Protein AF-A0A0U0W5T2-F1 (afdb_monomer)

InterPro domains:
  IPR025375 Domain of unknown function DUF4365 [PF14280] (4-91)

Secondary structure (DSSP, 8-state):
-----EEEEPPGGGGGG---EEEEEE-TT--EEEEEEEEEEEESGGGGSSEEE-TTS-EEEEPPP--HHHHHHHHT-SS-EEEEEE-TTT-------

Sequence (97 aa):
MALNWGVAENPQEQDFSGTDLWLIARDARLFDLGALVGAQVKSGSSWFASPERDDQGAIVGWWHPDTKDHFESWAKHRVPHILVLHDPDTGIRTGCA

Mean predicted aligned error: 8.77 Å

Organism: NCBI:txid1236609

pLDDT: mean 76.76, std 15.17, range [25.16, 95.5]

Nearest PDB structures (foldseek):
  2uyg-assembly1_D  TM=3.988E-01  e=7.415E+00  Thermus thermophilus HB8

Foldseek 3Di:
DDQLWDWDADPPVPCPLQFGIWTQHADPVRDGPVAIETEHEDEAPVQQPAFDADPVRDGPGGDGDDDPVSVVSQVPDPHHYDYHYHYPVVDDPPDDD

Radius of gyration: 15.4 Å; Cα contacts (8 Å, |Δi|>4): 132; chains: 1; bounding box: 43×40×32 Å

Structure (mmCIF, N/CA/C/O backbone):
data_AF-A0A0U0W5T2-F1
#
_entry.id   AF-A0A0U0W5T2-F1
#
loop_
_atom_site.group_PDB
_atom_site.id
_atom_site.type_symbol
_atom_site.label_atom_id
_atom_site.label_alt_id
_atom_site.label_comp_id
_atom_site.label_asym_id
_atom_site.label_entity_id
_atom_site.label_seq_id
_atom_site.pdbx_PDB_ins_code
_atom_site.Cartn_x
_atom_site.Cartn_y
_atom_site.Cartn_z
_atom_site.occupancy
_atom_site.B_iso_or_equiv
_atom_site.auth_seq_id
_atom_site.auth_comp_id
_atom_site.auth_asym_id
_atom_site.auth_atom_id
_atom_site.pdbx_PDB_model_num
ATOM 1 N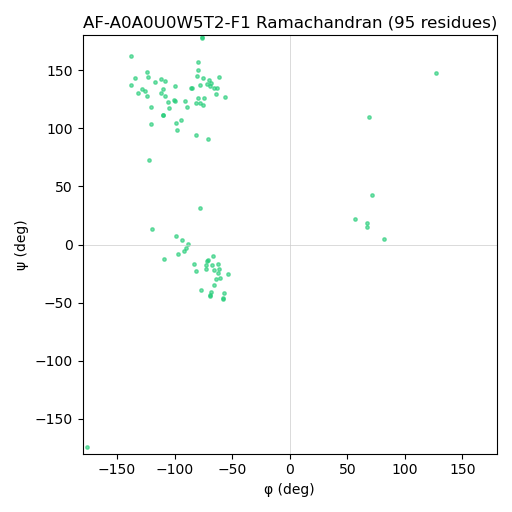 N . MET A 1 1 ? -0.182 -14.157 4.838 1.00 43.62 1 MET A N 1
ATOM 2 C CA . MET A 1 1 ? 0.037 -14.224 3.377 1.00 43.62 1 MET A CA 1
ATOM 3 C C . MET A 1 1 ? 1.253 -13.361 3.073 1.00 43.62 1 MET A C 1
ATOM 5 O O . MET A 1 1 ? 1.257 -12.219 3.504 1.00 43.62 1 MET A O 1
ATOM 9 N N . ALA A 1 2 ? 2.305 -13.912 2.466 1.00 66.44 2 ALA A N 1
ATOM 10 C CA . ALA A 1 2 ? 3.534 -13.182 2.138 1.00 66.44 2 ALA A CA 1
ATOM 11 C C . ALA A 1 2 ? 3.606 -12.960 0.621 1.00 66.44 2 ALA A C 1
ATOM 13 O O . ALA A 1 2 ? 3.239 -13.856 -0.136 1.00 66.44 2 ALA A O 1
ATOM 14 N N . LEU A 1 3 ? 4.061 -11.782 0.181 1.00 70.44 3 LEU A N 1
ATOM 15 C CA . LEU A 1 3 ? 4.145 -11.425 -1.244 1.00 70.44 3 LEU A CA 1
ATOM 16 C C . LEU A 1 3 ? 5.284 -12.155 -1.980 1.00 70.44 3 LEU A C 1
ATOM 18 O O . LEU A 1 3 ? 5.232 -12.293 -3.195 1.00 70.44 3 LEU A O 1
ATOM 22 N N . ASN A 1 4 ? 6.297 -12.653 -1.258 1.00 77.00 4 ASN A N 1
ATOM 23 C CA . ASN A 1 4 ? 7.481 -13.345 -1.798 1.00 77.00 4 ASN A CA 1
ATOM 24 C C . ASN A 1 4 ? 8.295 -12.542 -2.833 1.00 77.00 4 ASN A C 1
ATOM 26 O O . ASN A 1 4 ? 9.049 -13.115 -3.623 1.00 77.00 4 ASN A O 1
ATOM 30 N N . TRP A 1 5 ? 8.161 -11.219 -2.824 1.00 83.12 5 TRP A N 1
ATOM 31 C CA . TRP A 1 5 ? 8.899 -10.299 -3.687 1.00 83.12 5 TRP A CA 1
ATOM 32 C C . TRP A 1 5 ? 10.315 -10.055 -3.159 1.00 83.12 5 TRP A C 1
ATOM 34 O O . TRP A 1 5 ? 10.591 -10.269 -1.979 1.00 83.12 5 TRP A O 1
ATOM 44 N N . GLY A 1 6 ? 11.233 -9.651 -4.042 1.00 80.50 6 GLY A N 1
ATOM 45 C CA . GLY A 1 6 ? 12.569 -9.233 -3.610 1.00 80.50 6 GLY A CA 1
ATOM 46 C C . GLY A 1 6 ? 12.482 -7.902 -2.867 1.00 80.50 6 GLY A C 1
ATOM 47 O O . GLY A 1 6 ? 11.692 -7.053 -3.267 1.00 80.50 6 GLY A O 1
ATOM 48 N N . VAL A 1 7 ? 13.269 -7.722 -1.807 1.00 83.00 7 VAL A N 1
ATOM 49 C CA . VAL A 1 7 ? 13.272 -6.496 -0.996 1.00 83.00 7 VAL A CA 1
ATOM 50 C C . VAL A 1 7 ? 14.692 -5.956 -0.924 1.00 83.00 7 VAL A C 1
ATOM 52 O O . VAL A 1 7 ? 15.625 -6.708 -0.642 1.00 83.00 7 VAL A O 1
ATOM 55 N N . ALA A 1 8 ? 14.839 -4.662 -1.166 1.00 81.94 8 ALA A N 1
ATOM 56 C CA . ALA A 1 8 ? 16.033 -3.896 -0.868 1.00 81.94 8 ALA A CA 1
ATOM 57 C C . ALA A 1 8 ? 15.635 -2.722 0.030 1.00 81.94 8 ALA A C 1
ATOM 59 O O . ALA A 1 8 ? 14.697 -1.985 -0.275 1.00 81.94 8 ALA A O 1
ATOM 60 N N . GLU A 1 9 ? 16.327 -2.569 1.152 1.00 76.06 9 GLU A N 1
ATOM 61 C CA . GLU A 1 9 ? 16.139 -1.415 2.028 1.00 76.06 9 GLU A CA 1
ATOM 62 C C . GLU A 1 9 ? 16.665 -0.161 1.333 1.00 76.06 9 GLU A C 1
ATOM 64 O O . GLU A 1 9 ? 17.733 -0.183 0.711 1.00 76.06 9 GLU A O 1
ATOM 69 N N . ASN A 1 10 ? 15.909 0.933 1.418 1.00 69.88 10 ASN A N 1
ATOM 70 C CA . ASN A 1 10 ? 16.415 2.227 0.996 1.00 69.88 10 ASN A CA 1
ATOM 71 C C . ASN A 1 10 ? 17.314 2.777 2.121 1.00 69.88 10 ASN A C 1
ATOM 73 O O . ASN A 1 10 ? 16.865 2.834 3.268 1.00 69.88 10 ASN A O 1
ATOM 77 N N . PRO A 1 11 ? 18.577 3.165 1.859 1.00 66.00 11 PRO A N 1
ATOM 78 C CA . PRO A 1 11 ? 19.417 3.769 2.886 1.00 66.00 11 PRO A CA 1
ATOM 79 C C . PRO A 1 11 ? 18.721 5.003 3.477 1.00 66.00 11 PRO A C 1
ATOM 81 O O . PRO A 1 11 ? 18.343 5.907 2.733 1.00 66.00 11 PRO A O 1
ATOM 84 N N . GLN A 1 12 ? 18.578 5.062 4.808 1.00 58.75 12 GLN A N 1
ATOM 85 C CA . GLN A 1 12 ? 17.861 6.142 5.516 1.00 58.75 12 GLN A CA 1
ATOM 86 C C . GLN A 1 12 ? 18.352 7.554 5.153 1.00 58.75 12 GLN A C 1
ATOM 88 O O . GLN A 1 12 ? 17.603 8.522 5.241 1.00 58.75 12 GLN A O 1
ATOM 93 N N . GLU A 1 13 ? 19.602 7.677 4.710 1.00 55.12 13 GLU A N 1
ATOM 94 C CA . GLU A 1 13 ? 20.217 8.934 4.274 1.00 55.12 13 GLU A CA 1
ATOM 95 C C . GLU A 1 13 ? 19.585 9.516 2.987 1.00 55.12 13 GLU A C 1
ATOM 97 O O . GLU A 1 13 ? 19.869 10.659 2.628 1.00 55.12 13 GLU A O 1
ATOM 102 N N . GLN A 1 14 ? 18.725 8.757 2.293 1.00 52.97 14 GLN A N 1
ATOM 103 C CA . GLN A 1 14 ? 18.077 9.131 1.029 1.00 52.97 14 GLN A CA 1
ATOM 104 C C . GLN A 1 14 ? 16.538 9.160 1.095 1.00 52.97 14 GLN A C 1
ATOM 106 O O . GLN A 1 14 ? 15.889 9.270 0.055 1.00 52.97 14 GLN A O 1
ATOM 111 N N . ASP A 1 15 ? 15.936 9.118 2.286 1.00 55.25 15 ASP A N 1
ATOM 112 C CA . ASP A 1 15 ? 14.478 8.996 2.477 1.00 55.25 15 ASP A CA 1
ATOM 113 C C . ASP A 1 15 ? 13.681 10.306 2.255 1.00 55.25 15 ASP A C 1
ATOM 115 O O . ASP A 1 15 ? 12.639 10.569 2.853 1.00 55.25 15 ASP A O 1
ATOM 119 N N . PHE A 1 16 ? 14.158 11.174 1.360 1.00 51.22 16 PHE A N 1
ATOM 120 C CA . PHE A 1 16 ? 13.490 12.438 1.031 1.00 51.22 16 PHE A CA 1
ATOM 121 C C . PHE A 1 16 ? 12.202 12.248 0.208 1.00 51.22 16 PHE A C 1
ATOM 123 O O . PHE A 1 16 ? 11.417 13.188 0.085 1.00 51.22 16 PHE A O 1
ATOM 130 N N . SER A 1 17 ? 11.978 11.060 -0.367 1.00 57.69 17 SER A N 1
ATOM 131 C CA . SER A 1 17 ? 10.795 10.730 -1.177 1.00 57.69 17 SER A CA 1
ATOM 132 C C . SER A 1 17 ? 9.690 10.003 -0.404 1.00 57.69 17 SER A C 1
ATOM 134 O O . SER A 1 17 ? 8.600 9.826 -0.950 1.00 57.69 17 SER A O 1
ATOM 136 N N . GLY A 1 18 ? 9.955 9.593 0.844 1.00 66.06 18 GLY A N 1
ATOM 137 C CA . GLY A 1 18 ? 9.039 8.769 1.626 1.00 66.06 18 GLY A CA 1
ATOM 138 C C . GLY A 1 18 ? 8.957 7.330 1.112 1.00 66.06 18 GLY A C 1
ATOM 139 O O . GLY A 1 18 ? 7.863 6.778 1.014 1.00 66.06 18 GLY A O 1
ATOM 140 N N . THR A 1 19 ? 10.090 6.727 0.757 1.00 75.38 19 THR A N 1
ATOM 141 C CA . THR A 1 19 ? 10.155 5.356 0.231 1.00 75.38 19 THR A CA 1
ATOM 142 C C . THR A 1 19 ? 11.045 4.536 1.156 1.00 75.38 19 THR A C 1
ATOM 144 O O . THR A 1 19 ? 12.270 4.636 1.091 1.00 75.38 19 THR A O 1
ATOM 147 N N . ASP A 1 20 ? 10.425 3.700 1.986 1.00 78.31 20 ASP A N 1
ATOM 148 C CA . ASP A 1 20 ? 11.136 2.886 2.976 1.00 78.31 20 ASP A CA 1
ATOM 149 C C . ASP A 1 20 ? 11.819 1.674 2.323 1.00 78.31 20 ASP A C 1
ATOM 151 O O . ASP A 1 20 ? 12.936 1.297 2.680 1.00 78.31 20 ASP A O 1
ATOM 155 N N . LEU A 1 21 ? 11.147 1.048 1.348 1.00 84.19 21 LEU A N 1
ATOM 156 C CA . LEU A 1 21 ? 11.599 -0.192 0.717 1.00 84.19 21 LEU A CA 1
ATOM 157 C C . LEU A 1 21 ? 11.482 -0.133 -0.806 1.00 84.19 21 LEU A C 1
ATOM 159 O O . LEU A 1 21 ? 10.495 0.351 -1.362 1.00 84.19 21 LEU A O 1
ATOM 163 N N . TRP A 1 22 ? 12.458 -0.735 -1.476 1.00 84.69 22 TRP A N 1
ATOM 164 C CA . TRP A 1 22 ? 12.403 -1.060 -2.893 1.00 84.69 22 TRP A CA 1
ATOM 165 C C . TRP A 1 22 ? 12.042 -2.529 -3.070 1.00 84.69 22 TRP A C 1
ATOM 167 O O . TRP A 1 22 ? 12.711 -3.425 -2.554 1.00 84.69 22 TRP A O 1
ATOM 177 N N . LEU A 1 23 ? 10.972 -2.778 -3.813 1.00 85.56 23 LEU A N 1
ATOM 178 C CA . LEU A 1 23 ? 10.447 -4.106 -4.071 1.00 85.56 23 LEU A CA 1
ATOM 179 C C . LEU A 1 23 ? 10.673 -4.495 -5.527 1.00 85.56 23 LEU A C 1
ATOM 181 O O . LEU A 1 23 ? 10.380 -3.737 -6.450 1.00 85.56 23 LEU A O 1
ATOM 185 N N . ILE A 1 24 ? 11.151 -5.716 -5.719 1.00 86.56 24 ILE A N 1
ATOM 186 C CA . ILE A 1 24 ? 11.285 -6.354 -7.023 1.00 86.56 24 ILE A CA 1
ATOM 187 C C . ILE A 1 24 ? 10.080 -7.271 -7.190 1.00 86.56 24 ILE A C 1
ATOM 189 O O . ILE A 1 24 ? 10.002 -8.324 -6.541 1.00 86.56 24 ILE A O 1
ATOM 193 N N . ALA A 1 25 ? 9.121 -6.844 -8.013 1.00 83.88 25 ALA A N 1
ATOM 194 C CA . ALA A 1 25 ? 7.871 -7.565 -8.190 1.00 83.88 25 ALA A CA 1
ATOM 195 C C . ALA A 1 25 ? 8.110 -8.927 -8.850 1.00 83.88 25 ALA A C 1
ATOM 197 O O . ALA A 1 25 ? 8.836 -9.045 -9.842 1.00 83.88 25 ALA A O 1
ATOM 198 N N . ARG A 1 26 ? 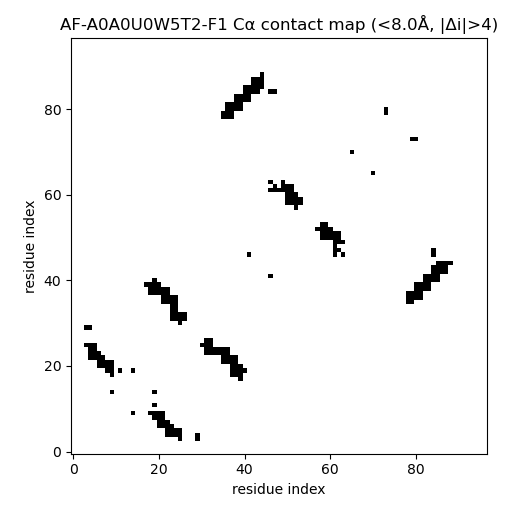7.469 -9.961 -8.301 1.00 84.38 26 ARG A N 1
ATOM 199 C CA . ARG A 1 26 ? 7.560 -11.333 -8.806 1.00 84.38 26 ARG A CA 1
ATOM 200 C C . ARG A 1 26 ? 6.191 -11.907 -9.124 1.00 84.38 26 ARG A C 1
ATOM 202 O O . ARG A 1 26 ? 5.204 -11.583 -8.459 1.00 84.38 26 ARG A O 1
ATOM 209 N N . ASP A 1 27 ? 6.147 -12.782 -10.124 1.00 83.19 27 ASP A N 1
ATOM 210 C CA . ASP A 1 27 ? 4.951 -13.561 -10.438 1.00 83.19 27 ASP A CA 1
ATOM 211 C C . ASP A 1 27 ? 4.734 -14.717 -9.441 1.00 83.19 27 ASP A C 1
ATOM 213 O O . ASP A 1 27 ? 5.540 -14.971 -8.543 1.00 83.19 27 ASP A O 1
ATOM 217 N N . ALA A 1 28 ? 3.637 -15.461 -9.611 1.00 83.25 28 ALA A N 1
ATOM 218 C CA . ALA A 1 28 ? 3.311 -16.610 -8.761 1.00 83.25 28 ALA A CA 1
ATOM 219 C C . ALA A 1 28 ? 4.345 -17.755 -8.824 1.00 83.25 28 ALA A C 1
ATOM 221 O O . ALA A 1 28 ? 4.351 -18.623 -7.955 1.00 83.25 28 ALA A O 1
ATOM 222 N N . ARG A 1 29 ? 5.216 -17.771 -9.840 1.00 83.06 29 ARG A N 1
ATOM 223 C CA . ARG A 1 29 ? 6.321 -18.728 -10.001 1.00 83.06 29 ARG A CA 1
ATOM 224 C C . ARG A 1 29 ? 7.630 -18.190 -9.413 1.00 83.06 29 ARG A C 1
ATOM 226 O O . ARG A 1 29 ? 8.651 -18.861 -9.516 1.00 83.06 29 ARG A O 1
ATOM 233 N N . LEU A 1 30 ? 7.588 -17.011 -8.785 1.00 78.62 30 LEU A N 1
ATOM 234 C CA . LEU A 1 30 ? 8.719 -16.270 -8.228 1.00 78.62 30 LEU A CA 1
ATOM 235 C C . LEU A 1 30 ? 9.702 -15.738 -9.279 1.00 78.62 30 LEU A C 1
ATOM 237 O O . LEU A 1 30 ? 10.827 -15.372 -8.933 1.00 78.62 30 LEU A O 1
ATOM 241 N N . PHE A 1 31 ? 9.288 -15.648 -10.545 1.00 81.12 31 PHE A N 1
ATOM 242 C CA . PHE A 1 31 ? 10.100 -14.990 -11.561 1.00 81.12 31 PHE A CA 1
ATOM 243 C C . PHE A 1 31 ? 9.996 -13.476 -11.438 1.00 81.12 31 PHE A C 1
ATOM 245 O O . PHE A 1 31 ? 8.910 -12.928 -11.247 1.00 81.12 31 PHE A O 1
ATOM 252 N N . ASP A 1 32 ? 11.147 -12.820 -11.564 1.00 78.44 32 ASP A N 1
ATOM 253 C CA . ASP A 1 32 ? 11.262 -11.369 -11.612 1.00 78.44 32 ASP A CA 1
ATOM 254 C C . ASP A 1 32 ? 10.557 -10.828 -12.861 1.00 78.4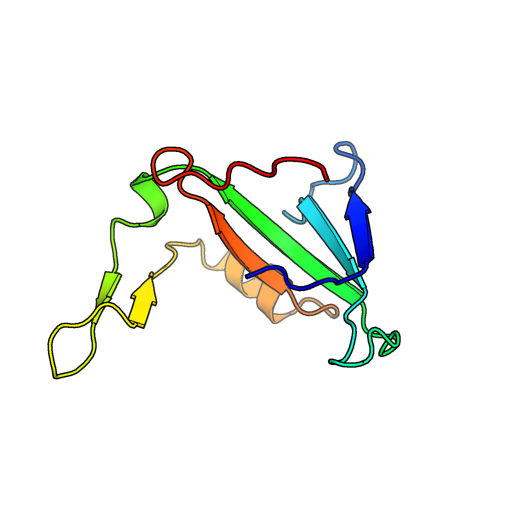4 32 ASP A C 1
ATOM 256 O O . ASP A 1 32 ? 10.773 -11.313 -13.975 1.00 78.44 32 ASP A O 1
ATOM 260 N N . LEU A 1 33 ? 9.692 -9.836 -12.663 1.00 82.00 33 LEU A N 1
ATOM 261 C CA . LEU A 1 33 ? 8.950 -9.177 -13.735 1.00 82.00 33 LEU A CA 1
ATOM 262 C C . LEU A 1 33 ? 9.704 -7.982 -14.341 1.00 82.00 33 LEU A C 1
ATOM 264 O O . LEU A 1 33 ? 9.176 -7.313 -15.228 1.00 82.00 33 LEU A O 1
ATOM 268 N N . GLY A 1 34 ? 10.914 -7.684 -13.861 1.00 79.94 34 GLY A N 1
ATOM 269 C CA . GLY A 1 34 ? 11.692 -6.498 -14.212 1.00 79.94 34 GLY A CA 1
ATOM 270 C C . GLY A 1 34 ? 11.062 -5.197 -13.708 1.00 79.94 34 GLY A C 1
ATOM 271 O O . GLY A 1 34 ? 11.418 -4.118 -14.180 1.00 79.94 34 GLY A O 1
ATOM 272 N N . ALA A 1 35 ? 10.100 -5.290 -12.786 1.00 82.69 35 ALA A N 1
ATOM 273 C CA . ALA A 1 35 ? 9.334 -4.162 -12.280 1.00 82.69 35 ALA A CA 1
ATOM 274 C C . ALA A 1 35 ? 9.800 -3.785 -10.870 1.00 82.69 35 ALA A C 1
ATOM 276 O O . ALA A 1 35 ? 9.672 -4.564 -9.922 1.00 82.69 35 ALA A O 1
ATOM 277 N N . LEU A 1 36 ? 10.317 -2.562 -10.753 1.00 84.69 36 LEU A N 1
ATOM 278 C CA . LEU A 1 36 ? 10.640 -1.932 -9.481 1.00 84.69 36 LEU A CA 1
ATOM 279 C C . LEU A 1 36 ? 9.386 -1.257 -8.919 1.00 84.69 36 LEU A C 1
ATOM 281 O O . LEU A 1 36 ? 8.673 -0.565 -9.647 1.00 84.69 36 LEU A O 1
ATOM 285 N N . VAL A 1 37 ? 9.132 -1.446 -7.630 1.00 86.31 37 VAL A N 1
ATOM 286 C CA . VAL A 1 37 ? 8.005 -0.849 -6.910 1.00 86.31 37 VAL A CA 1
ATOM 287 C C . VAL A 1 37 ? 8.536 -0.228 -5.622 1.00 86.31 37 VAL A C 1
ATOM 289 O O . VAL A 1 37 ? 9.272 -0.877 -4.885 1.00 86.31 37 VAL A O 1
ATOM 292 N N . GLY A 1 38 ? 8.188 1.026 -5.348 1.00 85.81 38 GLY A N 1
ATOM 293 C CA . GLY A 1 38 ? 8.465 1.650 -4.055 1.00 85.81 38 GLY A CA 1
ATOM 294 C C . GLY A 1 38 ? 7.418 1.229 -3.027 1.00 85.81 38 GLY A C 1
ATOM 295 O O . GLY A 1 38 ? 6.247 1.067 -3.366 1.00 85.81 38 GLY A O 1
ATOM 296 N N . ALA A 1 39 ? 7.804 1.064 -1.770 1.00 85.00 39 ALA A N 1
ATOM 297 C CA . ALA A 1 39 ? 6.867 0.827 -0.684 1.00 85.00 39 ALA A CA 1
ATOM 298 C C . ALA A 1 39 ? 7.114 1.796 0.468 1.00 85.00 39 ALA A C 1
ATOM 300 O O . ALA A 1 39 ? 8.254 1.985 0.894 1.00 85.00 39 ALA A O 1
ATOM 301 N N . GLN A 1 40 ? 6.026 2.376 0.974 1.00 85.31 40 GLN A N 1
ATOM 302 C CA . GLN A 1 40 ? 6.023 3.136 2.217 1.00 85.31 40 GLN A CA 1
ATOM 303 C C . GLN A 1 40 ? 5.230 2.377 3.277 1.00 85.31 40 GLN A C 1
ATOM 305 O O . GLN A 1 40 ? 4.098 1.951 3.035 1.00 85.31 40 GLN A O 1
ATOM 310 N N . VAL A 1 41 ? 5.815 2.222 4.458 1.00 84.12 41 VAL A N 1
ATOM 311 C CA . VAL A 1 41 ? 5.239 1.508 5.589 1.00 84.12 41 VAL A CA 1
ATOM 312 C C . VAL A 1 41 ? 4.777 2.517 6.635 1.00 84.12 41 VAL A C 1
ATOM 314 O O . VAL A 1 41 ? 5.552 3.304 7.174 1.00 84.12 41 VAL A O 1
ATOM 317 N N . LYS A 1 42 ? 3.491 2.474 6.977 1.00 84.00 42 LYS A N 1
ATOM 318 C CA . LYS A 1 42 ? 2.926 3.231 8.095 1.00 84.00 42 LYS A CA 1
ATOM 319 C C . LYS A 1 42 ? 2.540 2.255 9.195 1.00 84.00 42 LYS A C 1
ATOM 321 O O . LYS A 1 42 ? 1.628 1.446 9.033 1.00 84.00 42 LYS A O 1
ATOM 326 N N . SER A 1 43 ? 3.266 2.321 10.307 1.00 84.00 43 SER A N 1
ATOM 327 C CA . SER A 1 43 ? 3.007 1.479 11.474 1.00 84.00 43 SER A CA 1
ATOM 328 C C . SER A 1 43 ? 2.214 2.234 12.538 1.00 84.00 43 SER A C 1
ATOM 330 O O . SER A 1 43 ? 2.522 3.389 12.835 1.00 84.00 43 SER A O 1
ATOM 332 N N . GLY A 1 44 ? 1.214 1.572 13.120 1.00 82.19 44 GLY A N 1
ATOM 333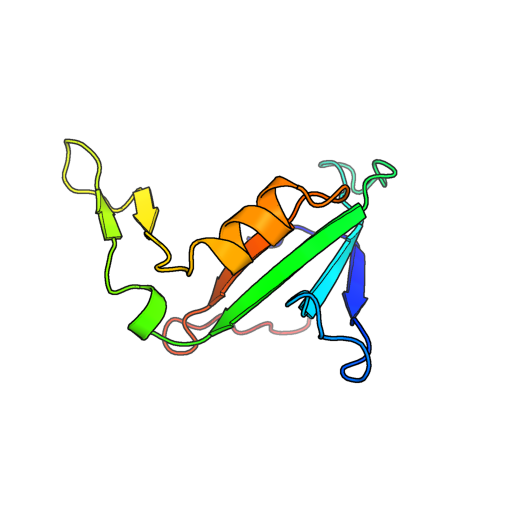 C CA . GLY A 1 44 ? 0.405 2.090 14.228 1.00 82.19 44 GLY A CA 1
ATOM 334 C C . GLY A 1 44 ? -1.100 2.034 13.966 1.00 82.19 44 GLY A C 1
ATOM 335 O O . GLY A 1 44 ? -1.560 2.204 12.838 1.00 82.19 44 GLY A O 1
ATOM 336 N N . SER A 1 45 ? -1.877 1.835 15.030 1.00 83.00 45 SER A N 1
ATOM 337 C CA . SER A 1 45 ? -3.337 1.665 14.968 1.00 83.00 45 SER A CA 1
ATOM 338 C C . SER A 1 45 ? -4.093 2.913 14.491 1.00 83.00 45 SER A C 1
ATOM 340 O O . SER A 1 45 ? -5.195 2.802 13.953 1.00 83.00 45 SER A O 1
ATOM 342 N N . SER A 1 46 ? -3.498 4.106 14.602 1.00 83.38 46 SER A N 1
ATOM 343 C CA . SER A 1 46 ? -4.101 5.363 14.131 1.00 83.38 46 SER A CA 1
ATOM 344 C C . SER A 1 46 ? -4.376 5.380 12.625 1.00 83.38 46 SER A C 1
ATOM 346 O O . SER A 1 46 ? -5.333 6.016 12.187 1.00 83.38 46 SER A O 1
ATOM 348 N N . TRP A 1 47 ? -3.594 4.646 11.830 1.00 83.25 47 TRP A N 1
ATOM 349 C CA . TRP A 1 47 ? -3.789 4.544 10.381 1.00 83.25 47 TRP A CA 1
ATOM 350 C C . TRP A 1 47 ? -5.033 3.741 9.987 1.00 83.25 47 TRP A C 1
ATOM 352 O O . TRP A 1 47 ? -5.485 3.829 8.850 1.00 83.25 47 TRP A O 1
ATOM 362 N N . PHE A 1 48 ? -5.622 3.008 10.934 1.00 83.81 48 PHE A N 1
ATOM 363 C CA . PHE A 1 48 ? -6.812 2.184 10.731 1.00 83.81 48 PHE A CA 1
ATOM 364 C C . PHE A 1 48 ? -8.105 2.878 11.197 1.00 83.81 48 PHE A C 1
ATOM 366 O O . PHE A 1 48 ? -9.175 2.267 11.186 1.00 83.81 48 PHE A O 1
ATOM 373 N N . ALA A 1 49 ? -8.033 4.160 11.578 1.00 85.88 49 ALA A N 1
ATOM 374 C CA . ALA A 1 49 ? -9.163 4.926 12.111 1.00 85.88 49 ALA A CA 1
ATOM 375 C C . ALA A 1 49 ? -10.283 5.215 11.088 1.00 85.88 49 ALA A C 1
ATOM 377 O O . ALA A 1 49 ? -11.405 5.521 11.490 1.00 85.88 49 ALA A O 1
ATOM 378 N N . SER A 1 50 ? -10.002 5.088 9.786 1.00 87.38 50 SER A N 1
ATOM 379 C CA . SER A 1 50 ? -10.935 5.415 8.696 1.00 87.38 50 SER A CA 1
ATOM 380 C C . SER A 1 50 ? -11.189 4.207 7.778 1.00 87.38 50 SER A C 1
ATOM 382 O O . SER A 1 50 ? -10.678 4.180 6.656 1.00 87.38 50 SER A O 1
ATOM 384 N N . PRO A 1 51 ? -11.939 3.179 8.223 1.00 90.31 51 PRO A N 1
ATOM 385 C CA . PRO A 1 51 ? -12.223 2.004 7.404 1.00 90.31 51 PRO A CA 1
ATOM 386 C C . PRO A 1 51 ? -13.209 2.324 6.274 1.00 90.31 51 PRO A C 1
ATOM 388 O O . PRO A 1 51 ? -14.231 2.979 6.488 1.00 90.31 51 PRO A O 1
ATOM 391 N N . GLU A 1 52 ? -12.936 1.794 5.088 1.00 90.38 52 GLU A N 1
ATOM 392 C CA . GLU A 1 52 ? -13.896 1.695 3.993 1.00 90.38 52 GLU A CA 1
ATOM 393 C C . GLU A 1 52 ? -14.718 0.416 4.160 1.00 90.38 52 GLU A C 1
ATOM 395 O O . GLU A 1 52 ? -14.173 -0.651 4.464 1.00 90.38 52 GLU A O 1
ATOM 400 N N . ARG A 1 53 ? -16.037 0.526 3.986 1.00 92.00 53 ARG A N 1
ATOM 401 C CA . ARG A 1 53 ? -16.970 -0.590 4.147 1.00 92.00 53 ARG A CA 1
ATOM 402 C C . ARG A 1 53 ? -17.781 -0.802 2.878 1.00 92.00 53 ARG A C 1
ATOM 404 O O . ARG A 1 53 ? -18.141 0.174 2.227 1.00 92.00 53 ARG A O 1
ATOM 411 N N . ASP A 1 54 ? -18.071 -2.061 2.570 1.00 93.06 54 ASP A N 1
ATOM 412 C CA . ASP A 1 54 ? -19.017 -2.427 1.515 1.00 93.06 54 ASP A CA 1
ATOM 413 C C . ASP A 1 54 ? -20.482 -2.229 1.951 1.00 93.06 54 ASP A C 1
ATOM 415 O O . ASP A 1 54 ? -20.775 -1.854 3.093 1.00 93.06 54 ASP A O 1
ATOM 419 N N . ASP A 1 55 ? -21.415 -2.503 1.035 1.00 95.50 55 ASP A N 1
ATOM 420 C CA . ASP A 1 55 ? -22.862 -2.400 1.268 1.00 95.50 55 ASP A CA 1
ATOM 421 C C . ASP A 1 55 ? -23.356 -3.340 2.386 1.00 95.50 55 ASP A C 1
ATOM 423 O O . ASP A 1 55 ? -24.418 -3.120 2.973 1.00 95.50 55 ASP A O 1
ATOM 427 N N . GLN A 1 56 ? -22.593 -4.390 2.700 1.00 93.88 56 GLN A N 1
ATOM 428 C CA . GLN A 1 56 ? -22.862 -5.345 3.774 1.00 93.88 56 GLN A CA 1
ATOM 429 C C . GLN A 1 56 ? -22.228 -4.930 5.115 1.00 93.88 56 GLN A C 1
ATOM 431 O O . GLN A 1 56 ? -22.439 -5.597 6.132 1.00 93.88 56 GLN A O 1
ATOM 436 N N . GLY A 1 57 ? -21.474 -3.828 5.147 1.00 90.69 57 GLY A N 1
ATOM 437 C CA . GLY A 1 57 ? -20.798 -3.303 6.330 1.00 90.69 57 GLY A CA 1
ATOM 438 C C . GLY A 1 57 ? -19.455 -3.968 6.650 1.00 90.69 57 GLY A C 1
ATOM 439 O O . GLY A 1 57 ? -18.853 -3.638 7.684 1.00 90.69 57 GLY A O 1
ATOM 440 N N . ALA A 1 58 ? -18.963 -4.873 5.800 1.00 90.75 58 ALA A N 1
ATOM 441 C CA . ALA A 1 58 ? -17.653 -5.493 5.955 1.00 90.75 58 ALA A CA 1
ATOM 442 C C . ALA A 1 58 ? -16.544 -4.511 5.559 1.00 90.75 58 ALA A C 1
ATOM 444 O O . ALA A 1 58 ? -16.703 -3.712 4.642 1.00 90.75 58 ALA A O 1
ATOM 445 N N . ILE A 1 59 ? -15.418 -4.544 6.279 1.00 88.31 59 ILE A N 1
ATOM 446 C CA . ILE A 1 59 ? -14.271 -3.678 5.977 1.00 88.31 59 ILE A CA 1
ATOM 447 C C . ILE A 1 5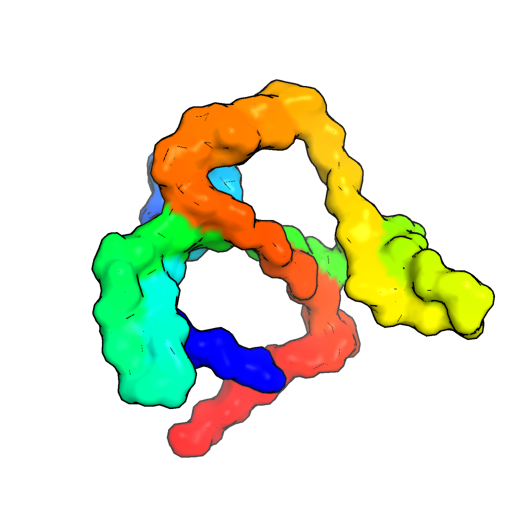9 ? -13.565 -4.225 4.736 1.00 88.31 59 ILE A C 1
ATOM 449 O O . ILE A 1 59 ? -13.083 -5.357 4.758 1.00 88.31 59 ILE A O 1
ATOM 453 N N . VAL A 1 60 ? -13.485 -3.410 3.686 1.00 91.12 60 VAL A N 1
ATOM 454 C CA . VAL A 1 60 ? -12.824 -3.751 2.413 1.00 91.12 60 VAL A CA 1
ATOM 455 C C . VAL A 1 60 ? -11.520 -2.986 2.195 1.00 91.12 60 VAL A C 1
ATOM 457 O O . VAL A 1 60 ? -10.725 -3.356 1.334 1.00 91.12 60 VAL A O 1
ATOM 460 N N . GLY A 1 61 ? -11.266 -1.954 3.000 1.00 86.62 61 GLY A N 1
ATOM 461 C CA . GLY A 1 61 ? -10.066 -1.135 2.900 1.00 86.62 61 GLY A CA 1
ATOM 462 C C . GLY A 1 61 ? -9.977 -0.081 3.997 1.00 86.62 61 GLY A C 1
ATOM 463 O O . GLY A 1 61 ? -10.802 -0.036 4.912 1.00 86.62 61 GLY A O 1
ATOM 464 N N . TRP A 1 62 ? -8.965 0.778 3.893 1.00 87.50 62 TRP A N 1
ATOM 465 C CA . TRP A 1 62 ? -8.752 1.909 4.794 1.00 87.50 62 TRP A CA 1
ATOM 466 C C . TRP A 1 62 ? -8.334 3.145 4.009 1.00 87.50 62 TRP A C 1
ATOM 468 O O . TRP A 1 62 ? -7.477 3.077 3.128 1.00 87.50 62 TRP A O 1
ATOM 478 N N . TRP A 1 63 ? -8.914 4.284 4.374 1.00 84.81 63 TRP A N 1
ATOM 479 C CA . TRP A 1 63 ? -8.546 5.579 3.823 1.00 84.81 63 TRP A CA 1
ATOM 480 C C . TRP A 1 63 ? -7.306 6.122 4.529 1.00 84.81 63 TRP A C 1
ATOM 482 O O . TRP A 1 63 ? -7.313 6.343 5.741 1.00 84.81 63 TRP A O 1
ATOM 492 N N . HIS A 1 64 ? -6.253 6.379 3.755 1.00 81.44 64 HIS A N 1
ATOM 493 C CA . HIS A 1 64 ? -5.049 7.047 4.235 1.00 81.44 64 HIS A CA 1
ATOM 494 C C . HIS A 1 64 ? -5.188 8.570 4.071 1.00 81.44 64 HIS A C 1
ATOM 496 O O . HIS A 1 64 ? -5.332 9.040 2.940 1.00 81.44 64 HIS A O 1
ATOM 502 N N . PRO A 1 65 ? -5.156 9.356 5.163 1.00 77.62 65 PRO A N 1
ATOM 503 C CA . PRO A 1 65 ? -5.102 10.805 5.058 1.00 77.62 65 PRO A CA 1
ATOM 504 C C . PRO A 1 65 ? -3.699 11.232 4.626 1.00 77.62 65 PRO A C 1
ATOM 506 O O . PRO A 1 65 ? -2.716 10.892 5.285 1.00 77.62 65 PRO A O 1
ATOM 509 N N . ASP A 1 66 ? -3.621 12.014 3.555 1.00 80.62 66 ASP A N 1
ATOM 510 C CA . ASP A 1 66 ? -2.360 12.528 3.029 1.00 80.62 66 ASP A CA 1
ATOM 511 C C . ASP A 1 66 ? -2.485 14.000 2.612 1.00 80.62 66 ASP A C 1
ATOM 513 O O . ASP A 1 66 ? -3.583 14.542 2.440 1.00 80.62 66 ASP A O 1
ATOM 517 N N . THR A 1 67 ? -1.347 14.668 2.461 1.00 81.44 67 THR A N 1
ATOM 518 C CA . THR A 1 67 ? -1.278 16.014 1.897 1.00 81.44 67 THR A CA 1
ATOM 519 C C . THR A 1 67 ? -1.346 15.956 0.376 1.00 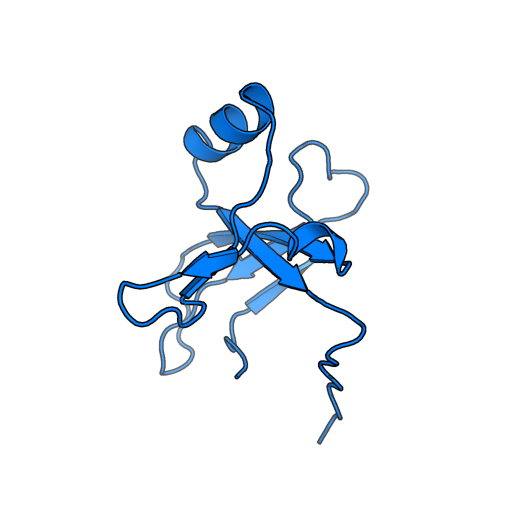81.44 67 THR A C 1
ATOM 521 O O . THR A 1 67 ? -0.873 15.012 -0.258 1.00 81.44 67 THR A O 1
ATOM 524 N N . LYS A 1 68 ? -1.893 17.011 -0.233 1.00 81.19 68 LYS A N 1
ATOM 525 C CA . LYS A 1 68 ? -1.966 17.125 -1.692 1.00 81.19 68 LYS A CA 1
ATOM 526 C C . LYS A 1 68 ? -0.583 17.031 -2.347 1.00 81.19 68 LYS A C 1
ATOM 528 O O . LYS A 1 68 ? -0.443 16.353 -3.357 1.00 81.19 68 LYS A O 1
ATOM 533 N N . ASP A 1 69 ? 0.425 17.673 -1.762 1.00 80.12 69 ASP A N 1
ATOM 534 C CA . ASP A 1 69 ? 1.773 17.720 -2.334 1.00 80.12 69 ASP A CA 1
ATOM 535 C C . ASP A 1 69 ? 2.457 16.346 -2.309 1.00 80.12 69 ASP A C 1
ATOM 537 O O . ASP A 1 69 ? 3.082 15.948 -3.292 1.00 80.12 69 ASP A O 1
ATOM 541 N N . HIS A 1 70 ? 2.293 15.588 -1.221 1.00 75.94 70 HIS A N 1
ATOM 542 C CA . HIS A 1 70 ? 2.837 14.234 -1.112 1.00 75.94 70 HIS A CA 1
ATOM 543 C C . HIS A 1 70 ? 2.109 13.255 -2.047 1.00 75.94 70 HIS A C 1
ATOM 545 O O . HIS A 1 70 ? 2.758 12.540 -2.813 1.00 75.94 70 HIS A O 1
ATOM 551 N N . PHE A 1 71 ? 0.775 13.326 -2.108 1.00 80.12 71 PHE A N 1
ATOM 552 C CA . PHE A 1 71 ? -0.009 12.553 -3.071 1.00 80.12 71 PHE A CA 1
ATOM 553 C C . PHE A 1 71 ? 0.396 12.852 -4.522 1.00 80.12 71 PHE A C 1
ATOM 555 O O . PHE A 1 71 ? 0.593 11.937 -5.322 1.00 80.12 71 PHE A O 1
ATOM 562 N N . GLU A 1 72 ? 0.556 14.129 -4.885 1.00 80.56 72 GLU A N 1
ATOM 563 C CA . GLU A 1 72 ? 0.987 14.515 -6.229 1.00 80.56 72 GLU A CA 1
ATOM 564 C C . GLU A 1 72 ? 2.415 14.057 -6.543 1.00 80.56 72 GLU A C 1
ATOM 566 O O . GLU A 1 72 ? 2.688 13.692 -7.689 1.00 80.56 72 GLU A O 1
ATOM 571 N N . SER A 1 73 ? 3.311 14.060 -5.551 1.00 75.81 73 SER A N 1
ATOM 572 C CA . SER A 1 73 ? 4.668 13.522 -5.686 1.00 75.81 73 SER A CA 1
ATOM 573 C C . SER A 1 73 ? 4.630 12.047 -6.087 1.00 75.81 73 SER A C 1
ATOM 575 O O . SER A 1 73 ? 5.271 11.657 -7.063 1.00 75.81 73 SER A O 1
ATOM 577 N N . TRP A 1 74 ? 3.799 11.242 -5.417 1.00 77.25 74 TRP A N 1
ATOM 578 C CA . TRP A 1 74 ? 3.628 9.822 -5.731 1.00 77.25 74 TRP A CA 1
ATOM 579 C C . TRP A 1 74 ? 2.917 9.584 -7.059 1.00 77.25 74 TRP A C 1
ATOM 581 O O . TRP A 1 74 ? 3.378 8.778 -7.865 1.00 77.25 74 TRP A O 1
ATOM 591 N N . ALA A 1 75 ? 1.836 10.315 -7.334 1.00 77.81 75 ALA A N 1
ATOM 592 C CA . ALA A 1 75 ? 1.069 10.167 -8.569 1.00 77.81 75 ALA A CA 1
ATOM 593 C C . ALA A 1 75 ? 1.883 10.531 -9.825 1.00 77.81 75 ALA A C 1
ATOM 595 O O . ALA A 1 75 ? 1.645 9.983 -10.900 1.00 77.81 75 ALA A O 1
ATOM 596 N N . LYS A 1 76 ? 2.846 11.453 -9.702 1.00 82.00 76 LYS A N 1
ATOM 597 C CA . LYS A 1 76 ? 3.754 11.855 -10.791 1.00 82.00 76 LYS A CA 1
ATOM 598 C C . LYS A 1 76 ? 5.056 11.049 -10.806 1.00 82.00 76 LYS A C 1
ATOM 600 O O . LYS A 1 76 ? 5.862 11.220 -11.726 1.00 82.00 76 LYS A O 1
ATOM 605 N N . HIS A 1 77 ? 5.285 10.194 -9.809 1.00 78.75 77 HIS A N 1
ATOM 606 C CA . HIS A 1 77 ? 6.499 9.401 -9.716 1.00 78.75 77 HIS A CA 1
ATOM 607 C C . HIS A 1 77 ? 6.548 8.354 -10.839 1.00 78.75 77 HIS A C 1
ATOM 609 O O . HIS A 1 77 ? 5.555 7.709 -11.165 1.00 78.75 77 HIS A O 1
ATOM 615 N N . ARG A 1 78 ? 7.726 8.157 -11.447 1.00 81.12 78 ARG A N 1
ATOM 616 C CA . ARG A 1 78 ? 7.900 7.202 -12.565 1.00 81.12 78 ARG A CA 1
ATOM 617 C C . ARG A 1 78 ? 7.854 5.738 -12.134 1.00 81.12 78 ARG A C 1
ATOM 619 O O . ARG A 1 78 ? 7.710 4.856 -12.973 1.00 81.12 78 ARG A O 1
ATOM 626 N N . VAL A 1 79 ? 8.026 5.500 -10.840 1.00 81.00 79 VAL A N 1
ATOM 627 C CA . VAL A 1 79 ? 7.988 4.177 -10.216 1.00 81.00 79 VAL A CA 1
ATOM 628 C C . VAL A 1 79 ? 6.700 4.073 -9.403 1.00 81.00 79 VAL A C 1
ATOM 630 O O . VAL A 1 79 ? 6.462 4.976 -8.592 1.00 81.00 79 VAL A O 1
ATOM 633 N N . PRO A 1 80 ? 5.885 3.021 -9.598 1.00 83.06 80 PRO A N 1
ATOM 634 C CA . PRO A 1 80 ? 4.677 2.818 -8.810 1.00 83.06 80 PRO A CA 1
ATOM 635 C C . PRO A 1 80 ? 5.025 2.651 -7.331 1.00 83.06 80 PRO A C 1
ATOM 637 O O . PRO A 1 80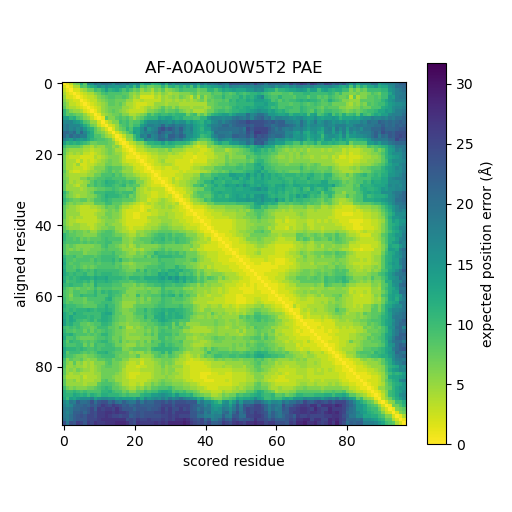 ? 6.043 2.045 -6.991 1.00 83.06 80 PRO A O 1
ATOM 640 N N . HIS A 1 81 ? 4.164 3.182 -6.467 1.00 82.31 81 HIS A N 1
ATOM 641 C CA . HIS A 1 81 ? 4.305 3.093 -5.019 1.00 82.31 81 HIS A CA 1
ATOM 642 C C . HIS A 1 81 ? 3.138 2.319 -4.409 1.00 82.31 81 HIS A C 1
ATOM 644 O O . HIS A 1 81 ? 1.991 2.497 -4.820 1.00 82.31 81 HIS A O 1
ATOM 650 N N . ILE A 1 82 ? 3.434 1.476 -3.422 1.00 85.25 82 ILE A N 1
ATOM 651 C CA . ILE A 1 82 ? 2.435 0.821 -2.578 1.00 85.25 82 ILE A CA 1
ATOM 652 C C . ILE A 1 82 ? 2.516 1.357 -1.150 1.00 85.25 82 ILE A C 1
ATOM 654 O O . ILE A 1 82 ? 3.599 1.598 -0.616 1.00 85.25 82 ILE A O 1
ATOM 658 N N . LEU A 1 83 ? 1.354 1.510 -0.522 1.00 84.88 83 LEU A N 1
ATOM 659 C CA . LEU A 1 83 ? 1.241 1.872 0.884 1.00 84.88 83 LEU A CA 1
ATOM 660 C C . LEU A 1 83 ? 0.953 0.612 1.702 1.00 84.88 83 LEU A C 1
ATOM 662 O O . LEU A 1 83 ? -0.020 -0.096 1.444 1.00 84.88 83 LEU A O 1
ATOM 666 N N . VAL A 1 84 ? 1.796 0.340 2.694 1.00 85.56 84 VAL A N 1
ATOM 667 C CA . VAL A 1 84 ? 1.658 -0.798 3.604 1.00 85.56 84 VAL A CA 1
ATOM 668 C C . VAL A 1 84 ? 1.275 -0.271 4.980 1.00 85.56 84 VAL A C 1
ATOM 670 O O . VAL A 1 84 ? 2.075 0.379 5.651 1.00 85.56 84 VAL A O 1
ATOM 673 N N . LEU A 1 85 ? 0.048 -0.559 5.412 1.00 85.25 85 LEU A N 1
ATOM 674 C CA . LEU A 1 85 ? -0.390 -0.279 6.777 1.00 85.25 85 LEU A CA 1
ATOM 675 C C . LEU A 1 85 ? -0.108 -1.504 7.644 1.00 85.25 85 LEU A C 1
ATOM 677 O O . LEU A 1 85 ? -0.571 -2.604 7.340 1.00 85.25 85 LEU A O 1
ATOM 681 N N . HIS A 1 86 ? 0.652 -1.318 8.717 1.00 84.31 86 HIS A N 1
ATOM 682 C CA . HIS A 1 86 ? 0.999 -2.386 9.648 1.00 84.31 86 HIS A CA 1
ATOM 683 C C . HIS A 1 86 ? 0.497 -2.041 11.051 1.00 84.31 86 HIS A C 1
ATOM 685 O O . HIS A 1 86 ? 0.911 -1.046 11.648 1.00 84.31 86 HIS A O 1
ATOM 691 N N . ASP A 1 87 ? -0.400 -2.868 11.588 1.00 83.12 87 ASP A N 1
ATOM 692 C CA . ASP A 1 87 ? -0.840 -2.755 12.976 1.00 83.12 87 ASP A CA 1
ATOM 693 C C . ASP A 1 87 ? 0.008 -3.692 13.859 1.00 83.12 87 ASP A C 1
ATOM 695 O O . ASP A 1 87 ? -0.179 -4.916 13.801 1.00 83.12 87 ASP A O 1
ATOM 699 N N . PRO A 1 88 ? 0.935 -3.150 14.674 1.00 76.94 88 PRO A N 1
ATOM 700 C CA . PRO A 1 88 ? 1.812 -3.958 15.517 1.00 76.94 88 PRO A CA 1
ATOM 701 C C . PRO A 1 88 ? 1.048 -4.784 16.562 1.00 76.94 88 PRO A C 1
ATOM 703 O O . 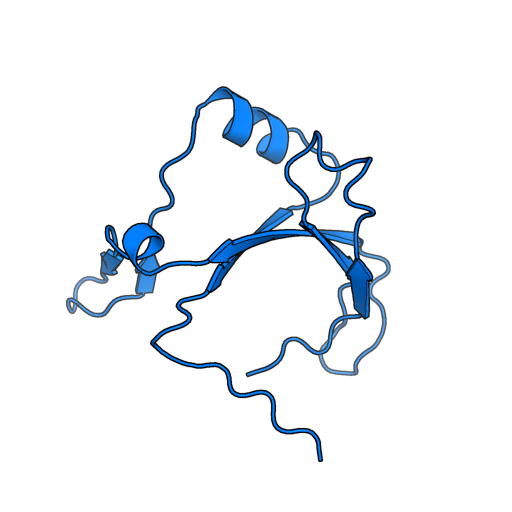PRO A 1 88 ? 1.544 -5.836 16.969 1.00 76.94 88 PRO A O 1
ATOM 706 N N . ASP A 1 89 ? -0.159 -4.361 16.950 1.00 79.12 89 ASP A N 1
ATOM 707 C CA . ASP A 1 89 ? -0.963 -5.027 17.978 1.00 79.12 89 ASP A CA 1
ATOM 708 C C . ASP A 1 89 ? -1.725 -6.238 17.418 1.00 79.12 89 ASP A C 1
ATOM 710 O O . ASP A 1 89 ? -2.046 -7.176 18.149 1.00 79.12 89 ASP A O 1
ATOM 714 N N . THR A 1 90 ? -1.963 -6.265 16.102 1.00 6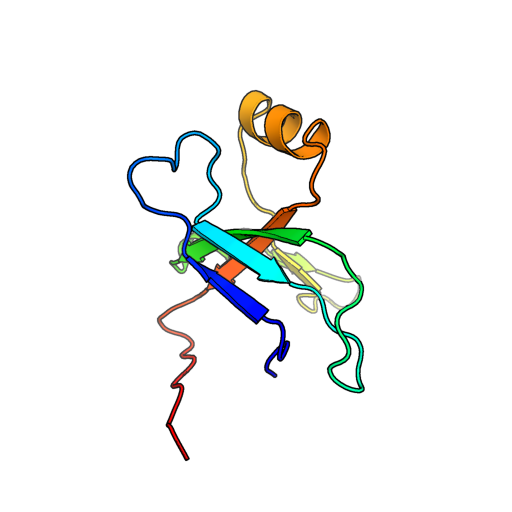9.69 90 THR A N 1
ATOM 715 C CA . THR A 1 90 ? -2.595 -7.409 15.414 1.00 69.69 90 THR A CA 1
ATOM 716 C C . THR A 1 90 ? -1.606 -8.522 15.065 1.00 69.69 90 THR A C 1
ATOM 718 O O . THR A 1 90 ? -2.016 -9.662 14.849 1.00 69.69 90 THR A O 1
ATOM 721 N N . GLY A 1 91 ? -0.306 -8.208 15.086 1.00 49.72 91 GLY A N 1
ATOM 722 C CA . GLY A 1 91 ? 0.807 -9.145 15.015 1.00 49.72 91 GLY A CA 1
ATOM 723 C C . GLY A 1 91 ? 0.986 -9.861 13.672 1.00 49.72 91 GLY A C 1
ATOM 724 O O . GLY A 1 91 ? 0.309 -10.842 13.376 1.00 49.72 91 GLY A O 1
ATOM 725 N N . ILE A 1 92 ? 2.050 -9.517 12.941 1.00 42.78 92 ILE A N 1
ATOM 726 C CA . ILE A 1 92 ? 2.770 -10.508 12.129 1.00 42.78 92 ILE A CA 1
ATOM 727 C C . ILE A 1 92 ? 3.987 -10.963 12.938 1.00 42.78 92 ILE A C 1
ATOM 729 O O . ILE A 1 92 ? 5.020 -10.301 12.976 1.00 42.78 92 ILE A O 1
ATOM 733 N N . ARG A 1 93 ? 3.868 -12.116 13.607 1.00 32.97 93 ARG A N 1
ATOM 734 C CA . ARG A 1 93 ? 5.024 -12.842 14.147 1.00 32.97 93 ARG A CA 1
ATOM 735 C C . ARG A 1 93 ? 5.642 -13.655 13.013 1.00 32.97 93 ARG A C 1
ATOM 737 O O . ARG A 1 93 ? 5.199 -14.766 12.734 1.00 32.97 93 ARG A O 1
ATOM 744 N N . THR A 1 94 ? 6.650 -13.111 12.342 1.00 32.66 94 THR A N 1
ATOM 745 C CA . THR A 1 94 ? 7.513 -13.882 11.439 1.00 32.66 94 THR A CA 1
ATOM 746 C C . THR A 1 94 ? 8.396 -14.815 12.270 1.00 32.66 94 THR A C 1
ATOM 748 O O . THR A 1 94 ? 9.472 -14.452 12.732 1.00 32.66 94 THR A O 1
ATOM 751 N N . GLY A 1 95 ? 7.905 -16.032 12.510 1.00 25.16 95 GLY A N 1
ATOM 752 C CA . GLY A 1 95 ? 8.729 -17.149 12.960 1.00 25.16 95 GLY A CA 1
ATOM 753 C C . GLY A 1 95 ? 9.503 -17.724 11.776 1.00 25.16 95 GLY A C 1
ATOM 754 O O . GLY A 1 95 ? 8.898 -18.117 10.782 1.00 25.16 95 GLY A O 1
ATOM 755 N N . CYS A 1 96 ? 10.829 -17.736 11.888 1.00 28.58 96 CYS A N 1
ATOM 756 C CA . CYS A 1 96 ? 11.740 -18.443 10.992 1.00 28.58 96 CYS A CA 1
ATOM 757 C C . CYS A 1 96 ? 11.467 -19.958 11.081 1.00 28.58 96 CYS A C 1
ATOM 759 O O . CYS A 1 96 ? 11.337 -20.480 12.192 1.00 28.58 96 CYS A O 1
ATOM 761 N N . ALA A 1 97 ? 11.392 -20.639 9.938 1.00 28.48 97 ALA A N 1
ATOM 762 C CA . ALA A 1 97 ? 11.470 -22.094 9.820 1.00 28.48 97 ALA A CA 1
ATOM 763 C C . ALA A 1 97 ? 12.629 -22.438 8.885 1.00 28.48 97 ALA A C 1
ATOM 765 O O . ALA A 1 97 ? 12.766 -21.723 7.864 1.00 28.48 97 ALA A O 1
#

Solvent-accessible surface area (backbone atoms only — not comparable to full-atom values): 6228 Å² total; per-residue (Å²): 139,81,85,78,48,48,80,44,78,46,63,77,94,66,50,86,81,64,45,55,32,40,31,39,44,43,48,99,85,62,45,76,68,86,42,67,31,38,30,28,74,48,76,42,66,76,64,61,74,42,65,37,59,50,99,85,66,49,77,77,48,62,55,76,90,76,55,71,69,60,52,50,51,54,74,69,40,94,52,56,72,45,81,42,79,40,47,73,88,78,54,86,81,85,75,88,128